Protein AF-Q8VQ65-F1 (afdb_monomer_lite)

Radius of gyration: 19.3 Å; chains: 1; bounding box: 59×29×33 Å

Sequence (90 aa):
PASYMLTGMFSFIDTLLPPELTEVVSELPLTDEVGQALLGKENDYRKILRLAKSIERNEWEDNTPETEGLTKDEAYQCYLEAVDWCQKLL

Structure (mmCIF, N/CA/C/O backbone):
data_AF-Q8VQ65-F1
#
_entry.id   AF-Q8VQ65-F1
#
loop_
_ato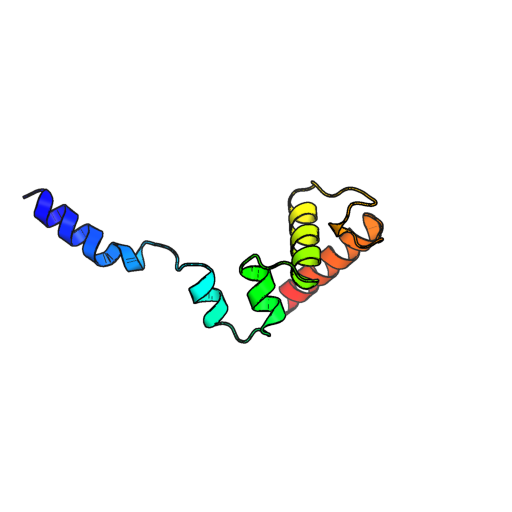m_site.group_PDB
_atom_site.id
_atom_site.type_symbol
_atom_site.label_atom_id
_atom_site.label_alt_id
_atom_site.label_comp_id
_atom_site.label_asym_id
_atom_site.label_entity_id
_atom_site.label_seq_id
_atom_site.pdbx_PDB_ins_code
_atom_site.Cartn_x
_atom_site.Cartn_y
_atom_site.Cartn_z
_atom_site.occupancy
_atom_site.B_iso_or_equiv
_atom_site.auth_seq_id
_atom_site.auth_comp_id
_atom_site.auth_asym_id
_atom_site.auth_atom_id
_atom_site.pdbx_PDB_model_num
ATOM 1 N N . PRO A 1 1 ? -45.746 8.610 12.640 1.00 67.81 1 PRO A N 1
ATOM 2 C CA . PRO A 1 1 ? -45.577 7.143 12.454 1.00 67.81 1 PRO A CA 1
ATOM 3 C C . PRO A 1 1 ? -44.316 6.775 11.657 1.00 67.81 1 PRO A C 1
ATOM 5 O O . PRO A 1 1 ? -43.447 6.114 12.208 1.00 67.81 1 PRO A O 1
ATOM 8 N N . ALA A 1 2 ? -44.171 7.264 10.418 1.00 76.06 2 ALA A N 1
ATOM 9 C CA . ALA A 1 2 ? -42.985 7.014 9.586 1.00 76.06 2 ALA A CA 1
ATOM 10 C C . ALA A 1 2 ? -41.680 7.550 10.206 1.00 76.06 2 ALA A C 1
ATOM 12 O O . ALA A 1 2 ? -40.656 6.878 10.162 1.00 76.06 2 ALA A O 1
ATOM 13 N N . SER A 1 3 ? -41.736 8.711 10.865 1.00 73.69 3 SER A N 1
ATOM 14 C CA . SER A 1 3 ? -40.589 9.323 11.544 1.00 73.69 3 SER A CA 1
ATOM 15 C C . SER A 1 3 ? -40.026 8.433 12.656 1.00 73.69 3 SER A C 1
ATOM 17 O O . SER A 1 3 ? -38.823 8.259 12.724 1.00 73.69 3 SER A O 1
ATOM 19 N N . TYR A 1 4 ? -40.883 7.797 13.465 1.00 83.75 4 TYR A N 1
ATOM 20 C CA . TYR A 1 4 ? -40.453 6.892 14.542 1.00 83.75 4 TYR A CA 1
ATOM 21 C C . TYR A 1 4 ? -39.802 5.607 14.014 1.00 83.75 4 TYR A C 1
ATOM 23 O O . TYR A 1 4 ? -38.848 5.114 14.607 1.00 83.75 4 TYR A O 1
ATOM 31 N N . MET A 1 5 ? -40.287 5.085 12.883 1.00 79.75 5 MET A N 1
ATOM 32 C CA . MET A 1 5 ? -39.690 3.923 12.221 1.00 79.75 5 MET A CA 1
ATOM 33 C C . MET A 1 5 ? -38.316 4.262 11.630 1.00 79.75 5 MET A C 1
ATOM 35 O O . MET A 1 5 ? -37.367 3.514 11.833 1.00 79.75 5 MET A O 1
ATOM 39 N N . LEU A 1 6 ? -38.190 5.421 10.971 1.00 82.75 6 LEU A N 1
ATOM 40 C CA . LEU A 1 6 ? -36.904 5.923 10.478 1.00 82.75 6 LEU A CA 1
ATOM 41 C C . LEU A 1 6 ? -35.923 6.162 11.634 1.00 82.75 6 LEU A C 1
ATOM 43 O O . LEU A 1 6 ? -34.777 5.742 11.544 1.00 82.75 6 LEU A O 1
ATOM 47 N N . THR A 1 7 ? -36.370 6.749 12.748 1.00 82.88 7 THR A N 1
ATOM 48 C CA . THR A 1 7 ? -35.539 6.926 13.949 1.00 82.88 7 THR A CA 1
ATOM 49 C C . THR A 1 7 ? -35.031 5.591 14.504 1.00 82.88 7 THR A C 1
ATOM 51 O O . THR A 1 7 ? -33.861 5.504 14.855 1.00 82.88 7 THR A O 1
ATOM 54 N N . GLY A 1 8 ? -35.862 4.542 14.538 1.00 83.75 8 GLY A N 1
ATOM 55 C CA . GLY A 1 8 ? -35.433 3.203 14.964 1.00 83.75 8 GLY A CA 1
ATOM 56 C C . GLY A 1 8 ? -34.499 2.494 13.974 1.00 83.75 8 GLY A C 1
ATOM 57 O O . GLY A 1 8 ? -33.646 1.720 14.388 1.00 83.75 8 GLY A O 1
ATOM 58 N N . MET A 1 9 ? -34.617 2.762 12.670 1.00 78.62 9 MET A N 1
ATOM 59 C CA . MET A 1 9 ? -33.674 2.240 11.671 1.00 78.62 9 MET A CA 1
ATOM 60 C C . MET A 1 9 ? -32.310 2.938 11.753 1.00 78.62 9 MET A C 1
ATOM 62 O O . MET A 1 9 ? -31.274 2.283 11.683 1.00 78.62 9 MET A O 1
ATOM 66 N N . PHE A 1 10 ? -32.301 4.261 11.927 1.00 77.12 10 PHE A N 1
ATOM 67 C CA . PHE A 1 10 ? -31.074 5.056 11.985 1.00 77.12 10 PHE A CA 1
ATOM 68 C C . PHE A 1 10 ? -30.396 5.062 13.361 1.00 77.12 10 PHE A C 1
ATOM 70 O O . PHE A 1 10 ? -29.250 5.482 13.451 1.00 77.12 10 PHE A O 1
ATOM 77 N N . SER A 1 11 ? -31.023 4.539 14.422 1.00 79.50 11 SER A N 1
ATOM 78 C CA . SER A 1 11 ? -30.340 4.346 15.714 1.00 79.50 11 SER A CA 1
ATOM 79 C C . SER A 1 11 ? -29.196 3.328 15.651 1.00 79.50 11 SER A C 1
ATOM 81 O O . SER A 1 11 ? -28.392 3.262 16.570 1.00 79.50 11 SER A O 1
ATOM 83 N N . PHE A 1 12 ? -29.141 2.527 14.584 1.00 68.75 12 PHE A N 1
ATOM 84 C CA . PHE A 1 12 ? -28.075 1.569 14.290 1.00 68.75 12 PHE A CA 1
ATOM 85 C C . PHE A 1 12 ? -27.181 2.025 13.134 1.00 68.75 12 PHE A C 1
ATOM 87 O O . PHE A 1 12 ? -26.403 1.222 12.621 1.00 68.75 12 PHE A O 1
ATOM 94 N N . ILE A 1 13 ? -27.289 3.281 12.686 1.00 71.00 13 ILE A N 1
ATOM 95 C CA . ILE A 1 13 ? -26.524 3.760 11.528 1.00 71.00 13 ILE A CA 1
ATOM 96 C C . ILE A 1 13 ? -25.015 3.570 11.738 1.00 71.00 13 ILE A C 1
ATOM 98 O O . ILE A 1 13 ? -24.337 3.130 10.816 1.00 71.00 13 ILE A O 1
ATOM 102 N N . ASP A 1 14 ? -24.535 3.744 12.970 1.00 66.12 14 ASP A N 1
ATOM 103 C CA . ASP A 1 14 ? -23.131 3.559 13.356 1.00 66.12 14 ASP A CA 1
ATOM 104 C C . ASP A 1 14 ? -22.655 2.102 13.196 1.00 66.12 14 ASP A C 1
ATOM 106 O O . ASP A 1 14 ? -21.474 1.853 13.006 1.00 66.12 14 ASP A O 1
ATOM 110 N N . THR A 1 15 ? -23.572 1.126 13.221 1.00 67.19 15 THR A N 1
ATOM 111 C CA . THR A 1 15 ? -23.264 -0.299 12.969 1.00 67.19 15 THR A CA 1
ATOM 112 C C . THR A 1 15 ? -23.415 -0.704 11.502 1.00 67.19 15 THR A C 1
ATOM 114 O O . THR A 1 15 ? -22.921 -1.752 11.094 1.00 67.19 15 THR A O 1
ATOM 117 N N . LEU A 1 16 ? -24.137 0.099 10.714 1.00 67.00 16 LEU A N 1
ATOM 118 C CA . LEU A 1 16 ? -24.350 -0.124 9.282 1.00 67.00 16 LEU A CA 1
ATOM 119 C C . LEU A 1 16 ? -23.275 0.559 8.435 1.00 67.00 16 LEU A C 1
ATOM 121 O O . LEU A 1 16 ? -23.026 0.139 7.304 1.00 67.00 16 LEU A O 1
ATOM 125 N N . LEU A 1 17 ? -22.670 1.624 8.961 1.00 65.12 17 LEU A N 1
ATOM 126 C CA . LEU A 1 17 ? -21.561 2.311 8.327 1.00 65.12 17 LEU A CA 1
ATOM 127 C C . LEU A 1 17 ? -20.269 1.533 8.605 1.00 65.12 17 LEU A C 1
ATOM 129 O O . LEU A 1 17 ? -19.987 1.219 9.760 1.00 65.12 17 LEU A O 1
ATOM 133 N N . PRO A 1 18 ? -19.477 1.197 7.572 1.00 64.44 18 PRO A N 1
ATOM 134 C CA . PRO A 1 18 ? -18.145 0.664 7.805 1.00 64.44 18 PRO A CA 1
ATOM 135 C C . PRO A 1 18 ? -17.330 1.691 8.609 1.00 64.44 18 PRO A C 1
ATOM 137 O O . PRO A 1 18 ? -17.471 2.892 8.349 1.00 64.44 18 PRO A O 1
ATOM 140 N N . PRO A 1 19 ? -16.493 1.244 9.560 1.00 69.62 19 PRO A N 1
ATOM 141 C CA . PRO A 1 19 ? -15.661 2.144 10.349 1.00 69.62 19 PRO A CA 1
ATOM 142 C C . PRO A 1 19 ? -14.793 3.011 9.437 1.00 69.62 19 PRO A C 1
ATOM 144 O O . PRO A 1 19 ? -14.378 2.587 8.349 1.00 69.62 19 PRO A O 1
ATOM 147 N N . GLU A 1 20 ? -14.504 4.236 9.879 1.00 82.75 20 GLU A N 1
ATOM 148 C CA . GLU A 1 20 ? -13.536 5.072 9.180 1.00 82.75 20 GLU A CA 1
ATOM 149 C C . GLU A 1 20 ? -12.193 4.330 9.131 1.00 82.75 20 GLU A C 1
ATOM 151 O O . GLU A 1 20 ? -11.763 3.741 10.121 1.00 82.75 20 GLU A O 1
ATOM 156 N N . LEU A 1 21 ? -11.495 4.365 7.990 1.00 83.44 21 LEU A N 1
ATOM 157 C CA . LEU A 1 21 ? -10.205 3.674 7.833 1.00 83.44 21 LEU A CA 1
ATOM 158 C C . LEU A 1 21 ? -9.207 4.036 8.952 1.00 83.44 21 LEU A C 1
ATOM 160 O O . LEU A 1 21 ? -8.398 3.206 9.352 1.00 83.44 21 LEU A O 1
ATOM 164 N N . THR A 1 22 ? -9.297 5.259 9.480 1.00 84.50 22 THR A N 1
ATOM 165 C CA . THR A 1 22 ? -8.541 5.751 10.641 1.00 84.50 22 THR A CA 1
ATOM 166 C C . THR A 1 22 ? -8.739 4.910 11.895 1.00 84.50 22 THR A C 1
ATOM 168 O O . THR A 1 22 ? -7.760 4.587 12.563 1.00 84.50 22 THR A O 1
ATOM 171 N N . GLU A 1 23 ? -9.981 4.541 12.197 1.00 87.50 23 GLU A N 1
ATOM 172 C CA . GLU A 1 23 ? -10.328 3.730 13.361 1.00 87.50 23 GLU A CA 1
ATOM 173 C C . GLU A 1 23 ? -9.763 2.318 13.202 1.00 87.50 23 GLU A C 1
ATOM 175 O O . GLU A 1 23 ? -9.012 1.857 14.058 1.00 87.50 23 GLU A O 1
ATOM 180 N N . VAL A 1 24 ? -9.972 1.699 12.036 1.00 88.25 24 VAL A N 1
ATOM 181 C CA . VAL A 1 24 ? -9.435 0.363 11.726 1.00 88.25 24 VAL A CA 1
ATOM 182 C C . VAL A 1 24 ? -7.913 0.325 11.852 1.00 88.25 24 VAL A C 1
ATOM 184 O O . VAL A 1 24 ? -7.363 -0.570 12.484 1.00 88.25 24 VAL A O 1
ATOM 187 N N . VAL A 1 25 ? -7.209 1.303 11.274 1.00 88.38 25 VAL A N 1
ATOM 188 C CA . VAL A 1 25 ? -5.740 1.365 11.336 1.00 88.38 25 VAL A CA 1
ATOM 189 C C . VAL A 1 25 ? -5.243 1.548 12.773 1.00 88.38 25 VAL A C 1
ATOM 191 O O . VAL A 1 25 ? -4.183 1.022 13.103 1.00 88.38 25 VAL A O 1
ATOM 194 N N . SER A 1 26 ? -5.996 2.250 13.627 1.00 87.12 26 SER A N 1
ATOM 195 C CA . SER A 1 26 ? -5.621 2.473 15.029 1.00 87.12 26 SER A CA 1
ATOM 196 C C . SER A 1 26 ? -5.711 1.221 15.909 1.00 87.12 26 SER A C 1
ATOM 198 O O . SER A 1 26 ? -5.032 1.149 16.932 1.00 87.12 26 SER A O 1
ATOM 200 N N . GLU A 1 27 ? -6.505 0.226 15.506 1.00 89.44 27 GLU A N 1
ATOM 201 C CA . GLU A 1 27 ? -6.674 -1.037 16.238 1.00 89.44 27 GLU A CA 1
ATOM 202 C C . GLU A 1 27 ? -5.668 -2.122 15.821 1.00 89.44 27 GLU A C 1
ATOM 204 O O . GLU A 1 27 ? -5.502 -3.125 16.520 1.00 89.44 27 GLU A O 1
ATOM 209 N N . LEU A 1 28 ? -4.984 -1.946 14.687 1.00 87.06 28 LEU A N 1
ATOM 210 C CA . LEU A 1 28 ? -4.034 -2.927 14.171 1.00 87.06 28 LEU A CA 1
ATOM 211 C C . LEU A 1 28 ? -2.637 -2.738 14.793 1.00 87.06 28 LEU A C 1
ATOM 213 O O . LEU A 1 28 ? -2.176 -1.606 14.943 1.00 87.06 28 LEU A O 1
ATOM 217 N N . PRO A 1 29 ? -1.899 -3.826 15.089 1.00 89.25 29 PRO A N 1
ATOM 218 C CA . PRO A 1 29 ? -0.530 -3.760 15.605 1.00 89.25 29 PRO A CA 1
ATOM 219 C C . PRO A 1 29 ? 0.475 -3.444 14.479 1.00 89.25 29 PRO A C 1
ATOM 221 O O . PRO A 1 29 ? 1.335 -4.257 14.142 1.00 89.25 29 PRO A O 1
ATOM 224 N N . LEU A 1 30 ? 0.336 -2.274 13.857 1.00 90.38 30 LEU A N 1
ATOM 225 C CA . LEU A 1 30 ? 1.192 -1.784 12.775 1.00 90.38 30 LEU A CA 1
ATOM 226 C C . LEU A 1 30 ? 2.241 -0.810 13.316 1.00 90.38 30 LEU A C 1
ATOM 228 O O . LEU A 1 30 ? 2.064 -0.213 14.376 1.00 90.38 30 LEU A O 1
ATOM 232 N N . THR A 1 31 ? 3.326 -0.607 12.566 1.00 93.06 31 THR A N 1
ATOM 233 C CA . THR A 1 31 ? 4.221 0.523 12.844 1.00 93.06 31 THR A CA 1
ATOM 234 C C . THR A 1 31 ? 3.565 1.834 12.413 1.00 93.06 31 THR A C 1
ATOM 236 O O . THR A 1 31 ? 2.710 1.853 11.516 1.00 93.06 31 THR A O 1
ATOM 239 N N . ASP A 1 32 ? 3.998 2.943 13.018 1.00 90.69 32 ASP A N 1
ATOM 240 C CA . ASP A 1 32 ? 3.472 4.277 12.720 1.00 90.69 32 ASP A CA 1
ATOM 241 C C . ASP A 1 32 ? 3.576 4.606 11.225 1.00 90.69 32 ASP A C 1
ATOM 243 O O . ASP A 1 32 ? 2.654 5.173 10.646 1.00 90.69 32 ASP A O 1
ATOM 247 N N . GLU A 1 33 ? 4.667 4.225 10.563 1.00 93.62 33 GLU A N 1
ATOM 248 C CA . GLU A 1 33 ? 4.900 4.512 9.147 1.00 93.62 33 GLU A CA 1
ATOM 249 C C . GLU A 1 33 ? 3.919 3.763 8.239 1.00 93.62 33 GLU A C 1
ATOM 251 O O . GLU A 1 33 ? 3.403 4.339 7.276 1.00 93.62 33 GLU A O 1
ATOM 256 N N . VAL A 1 34 ? 3.622 2.499 8.557 1.00 92.88 34 VAL A N 1
ATOM 257 C CA . VAL A 1 34 ? 2.657 1.687 7.805 1.00 92.88 34 VAL A CA 1
ATOM 258 C C . VAL A 1 34 ? 1.246 2.233 8.007 1.00 92.88 34 VAL A C 1
ATOM 260 O O . VAL A 1 34 ? 0.526 2.451 7.031 1.00 92.88 34 VAL A O 1
ATOM 263 N N . GLY A 1 35 ? 0.866 2.542 9.251 1.00 92.50 35 GLY A N 1
ATOM 264 C CA . GLY A 1 35 ? -0.428 3.159 9.544 1.00 92.50 35 GLY A CA 1
ATOM 265 C C . GLY A 1 35 ? -0.597 4.500 8.826 1.00 92.50 35 GLY A C 1
ATOM 266 O O . GLY A 1 35 ? -1.594 4.737 8.148 1.00 92.50 35 GLY A O 1
ATOM 267 N N . GLN A 1 36 ? 0.422 5.359 8.869 1.00 93.00 36 GLN A N 1
ATOM 268 C CA . GLN A 1 36 ? 0.427 6.635 8.154 1.00 93.00 36 GLN A CA 1
ATOM 269 C C . GLN A 1 36 ? 0.272 6.472 6.635 1.00 93.00 36 GLN A C 1
ATOM 271 O O . GLN A 1 36 ? -0.453 7.256 6.018 1.00 93.00 36 GLN A O 1
ATOM 276 N N . ALA A 1 37 ? 0.902 5.457 6.039 1.00 94.19 37 ALA A N 1
ATOM 277 C CA . ALA A 1 37 ? 0.770 5.161 4.615 1.00 94.19 37 ALA A CA 1
ATOM 278 C C . ALA A 1 37 ? -0.665 4.759 4.242 1.00 94.19 37 ALA A C 1
ATOM 280 O O . ALA A 1 37 ? -1.218 5.266 3.261 1.00 94.19 37 ALA A O 1
ATOM 281 N N . LEU A 1 38 ? -1.292 3.895 5.048 1.00 91.88 38 LEU A N 1
ATOM 282 C CA . LEU A 1 38 ? -2.684 3.471 4.864 1.00 91.88 38 LEU A CA 1
ATOM 283 C C . LEU A 1 38 ? -3.657 4.653 4.975 1.00 91.88 38 LEU A C 1
ATOM 285 O O . LEU A 1 38 ? -4.598 4.747 4.188 1.00 91.88 38 LEU A O 1
ATOM 289 N N . LEU A 1 39 ? -3.379 5.597 5.880 1.00 92.94 39 LEU A N 1
ATOM 290 C CA . LEU A 1 39 ? -4.163 6.824 6.084 1.00 92.94 39 LEU A CA 1
ATOM 291 C C . LEU A 1 39 ? -3.884 7.933 5.075 1.00 92.94 39 LEU A C 1
ATOM 293 O O . LEU A 1 39 ? -4.402 9.042 5.196 1.00 92.94 39 LEU A O 1
ATOM 297 N N . GLY A 1 40 ? -3.079 7.659 4.059 1.00 90.06 40 GLY A N 1
ATOM 298 C CA . GLY A 1 40 ? -2.911 8.597 2.972 1.00 90.06 40 GLY A CA 1
ATOM 299 C C . GLY A 1 40 ? -1.791 9.622 3.179 1.00 90.06 40 GLY A C 1
ATOM 300 O O . GLY A 1 40 ? -1.702 10.562 2.385 1.00 90.06 40 GLY A O 1
ATOM 301 N N . LYS A 1 41 ? -0.902 9.446 4.163 1.00 93.06 41 LYS A N 1
ATOM 302 C CA . LYS A 1 41 ? 0.324 10.253 4.252 1.00 93.06 41 LYS A CA 1
ATOM 303 C C . LYS A 1 41 ? 1.358 9.774 3.232 1.00 93.06 41 LYS A C 1
ATOM 305 O O . LYS A 1 41 ? 1.374 8.606 2.846 1.00 93.06 41 LYS A O 1
ATOM 310 N N . GLU A 1 42 ? 2.193 10.693 2.760 1.00 93.75 42 GLU A N 1
ATOM 311 C CA . GLU A 1 42 ? 3.284 10.381 1.834 1.00 93.75 42 GLU A CA 1
ATOM 312 C C . GLU A 1 42 ? 4.505 9.884 2.610 1.00 93.75 42 GLU A C 1
ATOM 314 O O . GLU A 1 42 ? 5.035 10.592 3.464 1.00 93.75 42 GLU A O 1
ATOM 319 N N . ASN A 1 43 ? 4.937 8.665 2.307 1.00 93.50 43 ASN A N 1
ATOM 320 C CA . ASN A 1 43 ? 6.163 8.030 2.784 1.00 93.50 43 ASN A CA 1
ATOM 321 C C . ASN A 1 43 ? 6.518 6.870 1.834 1.00 93.50 43 ASN A C 1
ATOM 323 O O . ASN A 1 43 ? 5.822 6.647 0.841 1.00 93.50 43 ASN A O 1
ATOM 327 N N . ASP A 1 44 ? 7.584 6.128 2.122 1.00 90.94 44 ASP A N 1
ATOM 328 C CA . ASP A 1 44 ? 8.039 5.048 1.237 1.00 90.94 44 ASP A CA 1
ATOM 329 C C . ASP A 1 44 ? 7.015 3.905 1.140 1.00 90.94 44 ASP A C 1
ATOM 331 O O . ASP A 1 44 ? 6.657 3.482 0.043 1.00 90.94 44 ASP A O 1
ATOM 335 N N . TYR A 1 45 ? 6.396 3.505 2.256 1.00 92.38 45 TYR A N 1
ATOM 336 C CA . TYR A 1 45 ? 5.311 2.514 2.243 1.00 92.38 45 TYR A CA 1
ATOM 337 C C . TYR A 1 45 ? 4.114 2.954 1.394 1.00 92.38 45 TYR A C 1
ATOM 339 O O . TYR A 1 45 ? 3.463 2.122 0.763 1.00 92.38 45 TYR A O 1
ATOM 347 N N . ARG A 1 46 ? 3.820 4.257 1.324 1.00 93.12 46 ARG A N 1
ATOM 348 C CA . ARG A 1 46 ? 2.755 4.780 0.466 1.00 93.12 46 ARG A CA 1
ATOM 349 C C . ARG A 1 46 ? 3.089 4.639 -1.013 1.00 93.12 46 ARG A C 1
ATOM 351 O O . ARG A 1 46 ? 2.176 4.369 -1.794 1.00 93.12 46 ARG A O 1
ATOM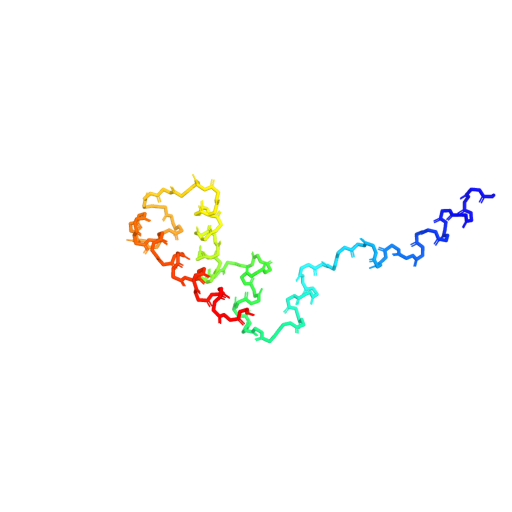 358 N N . LYS A 1 47 ? 4.349 4.835 -1.403 1.00 91.12 47 LYS A N 1
ATOM 359 C CA . LYS A 1 47 ? 4.792 4.658 -2.794 1.00 91.12 47 LYS A CA 1
ATOM 360 C C . LYS A 1 47 ? 4.620 3.204 -3.217 1.00 91.12 47 LYS A C 1
ATOM 362 O O . LYS A 1 47 ? 3.934 2.942 -4.201 1.00 91.12 47 LYS A O 1
ATOM 367 N N . ILE A 1 48 ? 5.090 2.269 -2.391 1.00 90.50 48 ILE A N 1
ATOM 368 C CA . ILE A 1 48 ? 4.918 0.830 -2.631 1.00 90.50 48 ILE A CA 1
ATOM 369 C C . ILE A 1 48 ? 3.436 0.430 -2.628 1.00 90.50 48 ILE A C 1
ATOM 371 O O . ILE A 1 48 ? 2.996 -0.323 -3.492 1.00 90.50 48 ILE A O 1
ATOM 375 N N . LEU A 1 49 ? 2.619 0.989 -1.729 1.00 92.12 49 LEU A N 1
ATOM 376 C CA . LEU A 1 49 ? 1.171 0.755 -1.721 1.00 92.12 49 LEU A CA 1
ATOM 377 C C . LEU A 1 49 ? 0.493 1.246 -3.011 1.00 92.12 49 LEU A C 1
ATOM 379 O O . LEU A 1 49 ? -0.469 0.634 -3.473 1.00 92.12 49 LEU A O 1
ATOM 383 N N . ARG A 1 50 ? 0.958 2.357 -3.596 1.00 92.44 50 ARG A N 1
ATOM 384 C CA . ARG A 1 50 ? 0.467 2.836 -4.897 1.00 92.44 50 ARG A CA 1
ATOM 385 C C . ARG A 1 50 ? 0.894 1.913 -6.029 1.00 92.44 50 ARG A C 1
ATOM 387 O O . ARG A 1 50 ? 0.050 1.617 -6.868 1.00 92.44 50 ARG A O 1
ATOM 394 N N . LEU A 1 51 ? 2.139 1.437 -6.012 1.00 92.06 51 LEU A N 1
ATOM 395 C CA . LEU A 1 51 ? 2.633 0.461 -6.981 1.00 92.06 51 LEU A CA 1
ATOM 396 C C . LEU A 1 51 ? 1.811 -0.832 -6.939 1.00 92.06 51 LEU A C 1
ATOM 398 O O . LEU A 1 51 ? 1.330 -1.291 -7.966 1.00 92.06 51 LEU A O 1
ATOM 402 N N . ALA A 1 52 ? 1.570 -1.390 -5.752 1.00 93.06 52 ALA A N 1
ATOM 403 C CA . ALA A 1 52 ? 0.746 -2.590 -5.606 1.00 93.06 52 ALA A CA 1
ATOM 404 C C . ALA A 1 52 ? -0.674 -2.379 -6.166 1.00 93.06 52 ALA A C 1
ATOM 406 O O . ALA A 1 52 ? -1.182 -3.209 -6.916 1.00 93.06 52 ALA A O 1
ATOM 407 N N . LYS A 1 53 ? -1.292 -1.224 -5.881 1.00 92.06 53 LYS A N 1
ATOM 408 C CA . LYS A 1 53 ? -2.623 -0.875 -6.405 1.00 92.06 53 LYS A CA 1
ATOM 409 C C . LYS A 1 53 ? -2.646 -0.659 -7.919 1.00 92.06 53 LYS A C 1
ATOM 411 O O . LYS A 1 53 ? -3.653 -0.973 -8.549 1.00 92.06 53 LYS A O 1
ATOM 416 N N . SER A 1 54 ? -1.593 -0.095 -8.511 1.00 92.38 54 SER A N 1
ATOM 417 C CA . SER A 1 54 ? -1.510 0.053 -9.969 1.00 92.38 54 SER A CA 1
ATOM 418 C C . SER A 1 54 ? -1.290 -1.299 -10.647 1.00 92.38 54 SER A C 1
ATOM 420 O O . SER A 1 54 ? -1.893 -1.547 -11.692 1.00 92.38 54 SER A O 1
ATOM 422 N N . ILE A 1 55 ? -0.532 -2.205 -10.014 1.00 93.50 55 ILE A N 1
ATOM 423 C CA . ILE A 1 55 ? -0.393 -3.603 -10.440 1.00 93.50 55 ILE A CA 1
ATOM 424 C C . ILE A 1 55 ? -1.753 -4.310 -10.452 1.00 93.50 55 ILE A C 1
ATOM 426 O O . ILE A 1 55 ? -2.157 -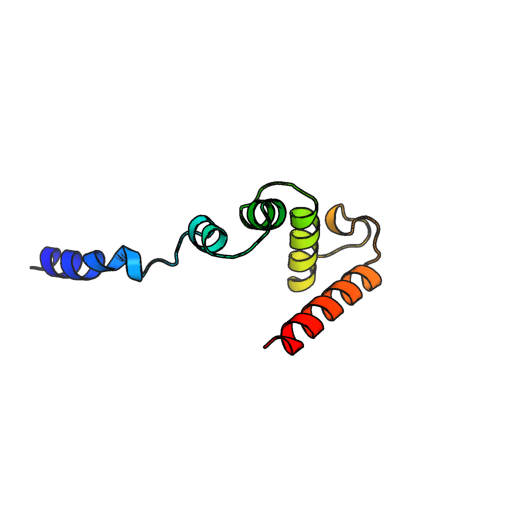4.854 -11.477 1.00 93.50 55 ILE A O 1
ATOM 430 N N . GLU A 1 56 ? -2.514 -4.227 -9.360 1.00 92.56 56 GLU A N 1
ATOM 431 C CA . GLU A 1 56 ? -3.861 -4.815 -9.252 1.00 92.56 56 GLU A CA 1
ATOM 432 C C . GLU A 1 56 ? -4.830 -4.332 -10.339 1.00 92.56 56 GLU A C 1
ATOM 434 O O . GLU A 1 56 ? -5.716 -5.072 -10.769 1.00 92.56 56 GLU A O 1
ATOM 439 N N . ARG A 1 57 ? -4.672 -3.083 -10.784 1.00 93.94 57 ARG A N 1
ATOM 440 C CA . ARG A 1 57 ? -5.535 -2.451 -11.790 1.00 93.94 57 ARG A CA 1
ATOM 441 C C . ARG A 1 57 ? -5.033 -2.599 -13.219 1.00 93.94 57 ARG A C 1
ATOM 443 O O . ARG A 1 57 ? -5.729 -2.179 -14.138 1.00 93.94 57 ARG A O 1
ATOM 450 N N . ASN A 1 58 ? -3.862 -3.196 -13.423 1.00 91.31 58 ASN A N 1
ATOM 451 C CA . ASN A 1 58 ? -3.202 -3.220 -14.726 1.00 91.31 58 ASN A CA 1
ATOM 452 C C . ASN A 1 58 ? -2.893 -1.824 -15.297 1.00 91.31 58 ASN A C 1
ATOM 454 O O . ASN A 1 58 ? -2.896 -1.619 -1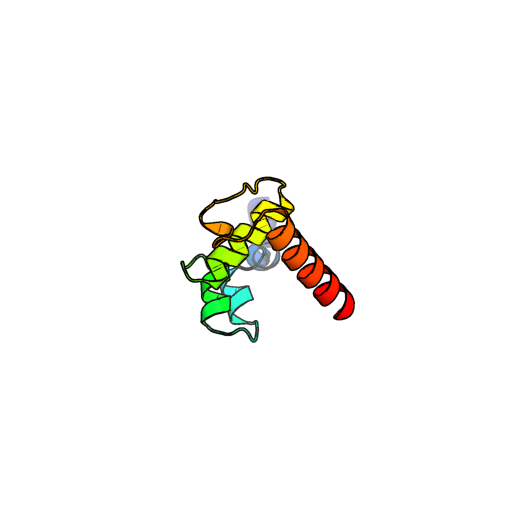6.508 1.00 91.31 58 ASN A O 1
ATOM 458 N N . GLU A 1 59 ? -2.615 -0.870 -14.403 1.00 89.75 59 GLU A N 1
ATOM 459 C CA . GLU A 1 59 ? -2.364 0.553 -14.683 1.00 89.75 59 GLU A CA 1
ATOM 460 C C . GLU A 1 59 ? -0.899 0.952 -14.421 1.00 89.75 59 GLU A C 1
ATOM 462 O O . GLU A 1 59 ? -0.584 2.135 -14.308 1.00 89.75 59 GLU A O 1
ATOM 467 N N . TRP A 1 60 ? 0.012 -0.014 -14.271 1.00 88.75 60 TRP A N 1
ATOM 468 C CA . TRP A 1 60 ? 1.421 0.269 -13.996 1.00 88.75 60 TRP A CA 1
ATOM 469 C C . TRP A 1 60 ? 2.230 0.394 -15.293 1.00 88.75 60 TRP A C 1
ATOM 471 O O . TRP A 1 60 ? 1.990 -0.326 -16.266 1.00 88.75 60 TRP A O 1
ATOM 481 N N . GLU A 1 61 ? 3.205 1.302 -15.318 1.00 83.94 61 GLU A N 1
ATOM 482 C CA . GLU A 1 61 ? 4.115 1.540 -16.447 1.00 83.94 61 GLU A CA 1
ATOM 483 C C . GLU A 1 61 ? 5.580 1.442 -16.003 1.00 83.94 61 GLU A C 1
ATOM 485 O O . GLU A 1 61 ? 5.879 1.561 -14.818 1.00 83.94 61 GLU A O 1
ATOM 490 N N . ASP A 1 62 ? 6.500 1.186 -16.938 1.00 78.12 62 ASP A N 1
ATOM 491 C CA . ASP A 1 62 ? 7.931 1.257 -16.626 1.00 78.12 62 ASP A CA 1
ATOM 492 C C . ASP A 1 62 ? 8.325 2.712 -16.337 1.00 78.12 62 ASP A C 1
ATOM 494 O O . ASP A 1 62 ? 7.865 3.634 -17.013 1.00 78.12 62 ASP A O 1
ATOM 498 N N . ASN A 1 63 ? 9.252 2.913 -15.398 1.00 75.31 63 ASN A N 1
ATOM 499 C CA . ASN A 1 63 ? 9.803 4.225 -15.035 1.00 75.31 63 ASN A CA 1
ATOM 500 C C . ASN A 1 63 ? 8.789 5.228 -14.454 1.00 75.31 63 ASN A C 1
ATOM 502 O O . ASN A 1 63 ? 9.032 6.439 -14.513 1.00 75.31 63 ASN A O 1
ATOM 506 N N . THR A 1 64 ? 7.669 4.774 -13.882 1.00 78.62 64 THR A N 1
ATOM 507 C CA . THR A 1 64 ? 6.825 5.677 -13.088 1.00 78.62 64 THR A CA 1
ATOM 508 C C . THR A 1 64 ? 7.450 5.913 -11.710 1.00 78.62 64 THR A C 1
ATOM 510 O O . THR A 1 64 ? 8.246 5.095 -11.240 1.00 78.62 64 THR A O 1
ATOM 513 N N . PRO A 1 65 ? 7.116 7.021 -11.023 1.00 78.38 65 PRO A N 1
ATOM 514 C CA . PRO A 1 65 ? 7.620 7.284 -9.675 1.00 78.38 65 PRO A CA 1
ATOM 515 C C . PRO A 1 65 ? 7.360 6.137 -8.690 1.00 78.38 65 PRO A C 1
ATOM 517 O O . PRO A 1 65 ? 8.120 5.952 -7.745 1.00 78.38 65 PRO A O 1
ATOM 520 N N . GLU A 1 66 ? 6.288 5.377 -8.910 1.00 78.75 66 GLU A N 1
ATOM 521 C CA . GLU A 1 66 ? 5.873 4.250 -8.085 1.00 78.75 66 GLU A CA 1
ATOM 522 C C . GLU A 1 66 ? 6.760 3.020 -8.257 1.00 78.75 66 GLU A C 1
ATOM 524 O O . GLU A 1 66 ? 6.871 2.257 -7.306 1.00 78.75 66 GLU A O 1
ATOM 529 N N . THR A 1 67 ? 7.396 2.805 -9.418 1.00 79.81 67 THR A N 1
ATOM 530 C CA . THR A 1 67 ? 8.239 1.613 -9.612 1.00 79.81 67 THR A CA 1
ATOM 531 C C . THR A 1 67 ? 9.581 1.717 -8.896 1.00 79.81 67 THR A C 1
ATOM 533 O O . THR A 1 67 ? 10.294 0.726 -8.814 1.00 79.81 67 THR A O 1
ATOM 536 N N . GLU A 1 68 ? 9.945 2.897 -8.382 1.00 80.75 68 GLU A N 1
ATOM 537 C CA . GLU A 1 68 ? 11.211 3.152 -7.675 1.00 80.75 68 GLU A CA 1
ATOM 538 C C . GLU A 1 68 ? 12.461 2.662 -8.437 1.00 80.75 68 GLU A C 1
ATOM 540 O O . GLU A 1 68 ? 13.475 2.298 -7.847 1.00 80.75 68 GLU A O 1
ATOM 545 N N . GLY A 1 69 ? 12.405 2.679 -9.773 1.00 83.69 69 GLY A N 1
ATOM 546 C CA . GLY A 1 69 ? 13.495 2.215 -10.635 1.00 83.69 69 GLY A CA 1
ATOM 547 C C . GLY A 1 69 ? 13.478 0.715 -10.945 1.00 83.69 69 GLY A C 1
ATOM 548 O O . GLY A 1 69 ? 14.361 0.254 -11.664 1.00 83.69 69 GLY A O 1
ATOM 549 N N . LEU A 1 70 ? 12.477 -0.025 -10.464 1.00 87.31 70 LEU A N 1
ATOM 550 C CA . LEU A 1 70 ? 12.188 -1.388 -10.903 1.00 87.31 70 LEU A CA 1
ATOM 551 C C . LEU A 1 70 ? 11.572 -1.381 -12.306 1.00 87.31 70 LEU A C 1
ATOM 553 O O . LEU A 1 70 ? 10.798 -0.485 -12.671 1.00 87.31 70 LEU A O 1
ATOM 557 N N . THR A 1 71 ? 11.881 -2.425 -13.067 1.00 91.31 71 THR A N 1
ATOM 558 C CA . THR A 1 71 ? 11.134 -2.796 -14.273 1.00 91.31 71 THR A CA 1
ATOM 559 C C . THR A 1 71 ? 9.752 -3.339 -13.907 1.00 91.31 71 THR A C 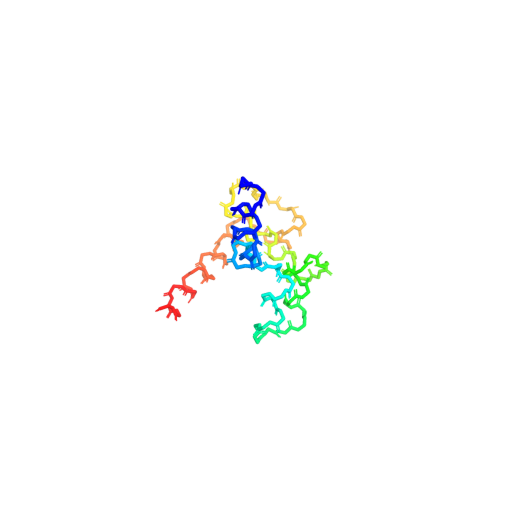1
ATOM 561 O O . THR A 1 71 ? 9.517 -3.800 -12.786 1.00 91.31 71 THR A O 1
ATOM 564 N N . LYS A 1 72 ? 8.825 -3.345 -14.870 1.00 90.19 72 LYS A N 1
ATOM 565 C CA . LYS A 1 72 ? 7.509 -3.981 -14.724 1.00 90.19 72 LYS A CA 1
ATOM 566 C C . LYS A 1 72 ? 7.587 -5.420 -14.244 1.00 90.19 72 LYS A C 1
ATOM 568 O O . LYS A 1 72 ? 6.785 -5.803 -13.396 1.00 90.19 72 LYS A O 1
ATOM 573 N N . ASP A 1 73 ? 8.510 -6.196 -14.803 1.00 91.69 73 ASP A N 1
ATOM 574 C CA . ASP A 1 73 ? 8.652 -7.611 -14.473 1.00 91.69 73 ASP A CA 1
ATOM 575 C C . ASP A 1 73 ? 9.127 -7.776 -13.028 1.00 91.69 73 ASP A C 1
ATOM 577 O O . ASP A 1 73 ? 8.530 -8.548 -12.284 1.00 91.69 73 ASP A O 1
ATOM 581 N N . GLU A 1 74 ? 10.128 -7.005 -12.594 1.00 92.56 74 GLU A N 1
ATOM 582 C CA . GLU A 1 74 ? 10.608 -7.019 -11.206 1.00 92.56 74 GLU A CA 1
ATOM 583 C C . GLU A 1 74 ? 9.508 -6.603 -10.222 1.00 92.56 74 GLU A C 1
ATOM 585 O O . GLU A 1 74 ? 9.242 -7.313 -9.254 1.00 92.56 74 GLU A O 1
ATOM 590 N N . ALA A 1 75 ? 8.813 -5.496 -10.502 1.00 91.88 75 ALA A N 1
ATOM 591 C CA . ALA A 1 75 ? 7.705 -5.020 -9.679 1.00 91.88 75 ALA A CA 1
ATOM 592 C C . ALA A 1 75 ? 6.576 -6.060 -9.580 1.00 91.88 75 ALA A C 1
ATOM 594 O O . ALA A 1 75 ? 6.024 -6.291 -8.501 1.00 91.88 75 ALA A O 1
ATOM 595 N N . TYR A 1 76 ? 6.253 -6.720 -10.696 1.00 93.12 76 TYR A N 1
ATOM 596 C CA . TYR A 1 76 ? 5.228 -7.755 -10.735 1.00 93.12 76 TYR A CA 1
ATOM 597 C C . TYR A 1 76 ? 5.649 -9.021 -9.982 1.00 93.12 76 TYR A C 1
ATOM 599 O O . TYR A 1 76 ? 4.831 -9.589 -9.262 1.00 93.12 76 TYR A O 1
ATOM 607 N N . GLN A 1 77 ? 6.918 -9.438 -10.071 1.00 95.12 77 GLN A N 1
ATOM 608 C CA . GLN A 1 77 ? 7.429 -10.557 -9.272 1.00 95.12 77 GLN A CA 1
ATOM 609 C C . GLN A 1 77 ? 7.336 -10.262 -7.772 1.00 95.12 77 GLN A C 1
ATOM 611 O O . GLN A 1 77 ? 6.789 -11.079 -7.036 1.00 95.12 77 GLN A O 1
ATOM 616 N N . CYS A 1 78 ? 7.761 -9.077 -7.322 1.00 92.69 78 CYS A N 1
ATOM 617 C CA . CYS A 1 78 ? 7.630 -8.687 -5.914 1.00 92.69 78 CYS A CA 1
ATOM 618 C C . CYS A 1 78 ? 6.168 -8.694 -5.444 1.00 92.69 78 CYS A C 1
ATOM 620 O O . CYS A 1 78 ? 5.867 -9.139 -4.336 1.00 92.69 78 CYS A O 1
ATOM 622 N N . TYR A 1 79 ? 5.243 -8.227 -6.287 1.00 93.94 79 TYR A N 1
ATOM 623 C CA . TYR A 1 79 ? 3.813 -8.295 -5.994 1.00 93.94 79 TYR A CA 1
ATOM 624 C C . TYR A 1 79 ? 3.322 -9.745 -5.851 1.00 93.94 79 TYR A C 1
ATOM 626 O O . TYR A 1 79 ? 2.633 -10.063 -4.882 1.00 93.94 79 TYR A O 1
ATOM 634 N N . LEU A 1 80 ? 3.699 -10.638 -6.772 1.00 95.38 80 LEU A N 1
ATOM 635 C CA . LEU A 1 80 ? 3.324 -12.053 -6.710 1.00 95.38 80 LEU A CA 1
ATOM 636 C C . LEU A 1 80 ? 3.879 -12.746 -5.460 1.00 95.38 80 LEU A C 1
ATOM 638 O O . LEU A 1 80 ? 3.155 -13.507 -4.822 1.00 95.38 80 LEU A O 1
ATOM 642 N N . GLU A 1 81 ? 5.124 -12.457 -5.081 1.00 95.56 81 GLU A N 1
ATOM 643 C CA . GLU A 1 81 ? 5.733 -12.965 -3.847 1.00 95.56 81 GLU A CA 1
ATOM 644 C C . GLU A 1 81 ? 4.970 -12.500 -2.600 1.00 95.56 81 GLU A C 1
ATOM 646 O O . GLU A 1 81 ? 4.708 -13.299 -1.700 1.00 95.56 81 GLU A O 1
ATOM 651 N N . ALA A 1 82 ? 4.557 -11.230 -2.556 1.00 92.25 82 ALA A N 1
ATOM 652 C CA . ALA A 1 82 ? 3.756 -10.700 -1.456 1.00 92.25 82 ALA A CA 1
ATOM 653 C C . ALA A 1 82 ? 2.377 -11.378 -1.364 1.00 92.25 82 ALA A C 1
ATOM 655 O O . ALA A 1 82 ? 1.923 -11.717 -0.269 1.00 92.25 82 ALA A O 1
ATOM 656 N N . VAL A 1 83 ? 1.718 -11.618 -2.505 1.00 93.06 83 VAL A N 1
ATOM 657 C CA . VAL A 1 83 ? 0.430 -12.329 -2.560 1.00 93.06 83 VAL A CA 1
ATOM 658 C C . VAL A 1 83 ? 0.578 -13.781 -2.100 1.00 93.06 83 VAL A C 1
ATOM 660 O O . VAL A 1 83 ? -0.217 -14.238 -1.279 1.00 93.06 83 VAL A O 1
ATOM 663 N N . ASP A 1 84 ? 1.595 -14.495 -2.584 1.00 94.94 84 ASP A N 1
ATOM 664 C CA . ASP A 1 84 ? 1.891 -15.875 -2.179 1.00 94.94 84 ASP A CA 1
ATOM 665 C C . ASP A 1 84 ? 2.203 -15.973 -0.676 1.00 94.94 84 ASP A C 1
ATOM 667 O O . ASP A 1 84 ? 1.704 -16.865 0.013 1.00 94.94 84 ASP A O 1
ATOM 671 N N . TRP A 1 85 ? 2.959 -15.018 -0.129 1.00 93.44 85 TRP A N 1
ATOM 672 C CA . TRP A 1 85 ? 3.219 -14.951 1.308 1.00 93.44 85 TRP A CA 1
ATOM 673 C C . TRP A 1 85 ? 1.933 -14.758 2.121 1.00 93.44 85 TRP A C 1
ATOM 675 O O . TRP A 1 85 ? 1.703 -15.496 3.080 1.00 93.44 85 TRP A O 1
ATOM 685 N N . CYS A 1 86 ? 1.058 -13.835 1.711 1.00 88.00 86 CYS A N 1
ATOM 686 C CA . CYS A 1 86 ? -0.244 -13.630 2.351 1.00 88.00 86 CYS A CA 1
ATOM 687 C C . CYS A 1 86 ? -1.125 -14.887 2.303 1.00 88.00 86 CYS A C 1
ATOM 689 O O . CYS A 1 86 ? -1.772 -15.219 3.293 1.00 88.00 86 CYS A O 1
ATOM 691 N N . GLN A 1 87 ? -1.130 -15.614 1.182 1.00 89.88 87 GLN A N 1
ATOM 692 C CA . GLN A 1 87 ? -1.888 -16.862 1.050 1.00 89.88 87 GLN A CA 1
ATOM 693 C C . GLN A 1 87 ? -1.394 -17.966 1.989 1.00 89.88 87 GLN A C 1
ATOM 695 O O . GLN A 1 87 ? -2.193 -18.795 2.406 1.00 89.88 87 GLN A O 1
ATOM 700 N N . LYS A 1 88 ? -0.104 -17.981 2.341 1.00 89.38 88 LYS A N 1
ATOM 701 C CA . LYS A 1 88 ? 0.480 -18.954 3.280 1.00 89.38 88 LYS A CA 1
ATOM 702 C C . LYS A 1 88 ? 0.216 -18.634 4.754 1.00 89.38 88 LYS A C 1
ATOM 704 O O . LY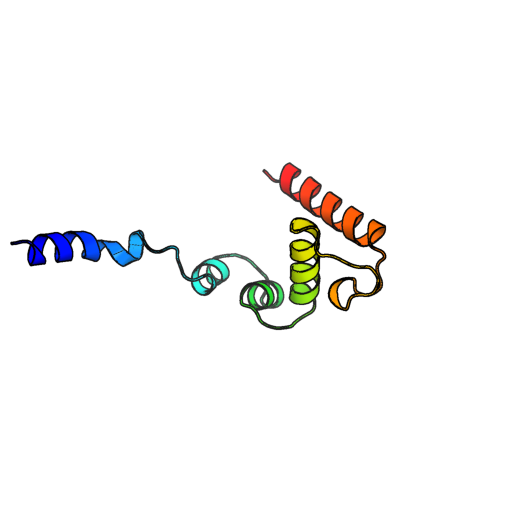S A 1 88 ? 0.454 -19.494 5.599 1.00 89.38 88 LYS A O 1
ATOM 709 N N . LEU A 1 89 ? -0.194 -17.405 5.068 1.00 79.62 89 LEU A N 1
ATOM 710 C CA . LEU A 1 89 ? -0.526 -16.976 6.432 1.00 79.62 89 LEU A CA 1
ATOM 711 C C . LEU A 1 89 ? -1.983 -17.242 6.819 1.00 79.62 89 LEU A C 1
ATOM 713 O O . LEU A 1 89 ? -2.284 -17.271 8.013 1.00 79.62 89 LEU A O 1
ATOM 717 N N . LEU A 1 90 ? -2.860 -17.380 5.822 1.00 56.66 90 LEU A N 1
ATOM 718 C CA . LEU A 1 90 ? -4.265 -17.763 5.972 1.00 56.66 90 LEU A CA 1
ATOM 719 C C . LEU A 1 90 ? -4.405 -19.281 6.147 1.00 56.66 90 LEU A C 1
ATOM 721 O O . LEU A 1 90 ? -5.311 -19.681 6.912 1.00 56.66 90 LEU A O 1
#

Organism: Bacillus licheniformis (NCBI:txid1402)

Foldseek 3Di:
DVVVVVVVVCVCVVVVDDDDLLVVLVPDPDDPQCSCLSVPHDDLNVLQVVLLVCLVVVNDDAPDSSCVNDGPVRSVVVSVVVVVVVVVVD

Secondary structure (DSSP, 8-state):
-HHHHHHHHHTTHHHHSPPPHHHHHHHS---HHHHHHHTT--SHHHHHHHHHHHHHHT---TT-GGGTT--HHHHHHHHHHHHHHHHHH-

pLDDT: mean 85.95, std 8.87, range [56.66, 95.56]